Protein AF-A0A2N0VB77-F1 (afdb_monomer_lite)

Sequence (158 aa):
MTRFSTPFSPSPDTVESFGGGLTTCHGVTDMNTHALGKIRPINTQPTQAGNDFFRQIAELDAERQTVTATGLPALIRLSAIANRDTGQAGTVRRFLLGLYNGYRFPFNLVTLRGLDKVLFDDCMAVLALDARATAKEIHQYLDNGDTCFQRWAQGGAQ

Secondary structure (DSSP, 8-state):
---------PPPP-------------------------------PPPHHHHHHHHHHHHHHHHHHHHHHHHHHHHHHHHHHHTS-SHHHHHHHHHHHHHH-TTTS---GGGGGGS-HHHHHHHHHHHHIIIII-SS-GGGGSTTHHHHHHHHHTT---

Radius of gyration: 32.04 Å; chains: 1; bounding box: 83×35×84 Å

Structure (mmCIF, N/CA/C/O backbone):
data_AF-A0A2N0VB77-F1
#
_entry.id   AF-A0A2N0VB77-F1
#
loop_
_atom_site.group_PDB
_atom_site.id
_atom_site.type_symbol
_atom_site.label_atom_id
_atom_site.label_alt_id
_atom_site.label_comp_id
_atom_site.label_asym_id
_atom_site.label_entity_id
_atom_site.label_seq_id
_atom_site.pdbx_PDB_ins_code
_atom_site.Cartn_x
_atom_site.Cartn_y
_atom_site.Cartn_z
_atom_site.occupancy
_atom_site.B_iso_or_equiv
_atom_site.auth_seq_id
_atom_site.auth_comp_id
_atom_site.auth_asym_id
_atom_site.auth_atom_id
_atom_site.pdbx_PDB_model_num
ATOM 1 N N . MET A 1 1 ? 43.980 8.302 35.192 1.00 38.41 1 MET A N 1
ATOM 2 C CA . MET A 1 1 ? 43.858 6.902 34.726 1.00 38.41 1 MET A CA 1
ATOM 3 C C . MET A 1 1 ? 42.676 6.891 33.762 1.00 38.41 1 MET A C 1
ATOM 5 O O . MET A 1 1 ? 41.617 7.284 34.205 1.00 38.41 1 MET A O 1
ATOM 9 N N . THR A 1 2 ? 42.729 6.628 32.460 1.00 40.84 2 THR A N 1
ATOM 10 C CA . THR A 1 2 ? 43.725 6.049 31.549 1.00 40.84 2 THR A CA 1
ATOM 11 C C . THR A 1 2 ? 43.313 6.449 30.110 1.00 40.84 2 THR A C 1
ATOM 13 O O . THR A 1 2 ? 42.170 6.824 29.881 1.00 40.84 2 THR A O 1
ATOM 16 N N . ARG A 1 3 ? 44.292 6.432 29.195 1.00 42.72 3 ARG A N 1
ATOM 17 C CA . ARG A 1 3 ? 44.343 6.892 27.786 1.00 42.72 3 ARG A CA 1
ATOM 18 C C . ARG A 1 3 ? 43.440 6.139 26.777 1.00 42.72 3 ARG A C 1
ATOM 20 O O . ARG A 1 3 ? 42.903 5.097 27.126 1.00 42.72 3 ARG A O 1
ATOM 27 N N . PHE A 1 4 ? 43.509 6.628 25.519 1.00 39.28 4 PHE A N 1
ATOM 28 C CA . PHE A 1 4 ? 43.295 6.004 24.182 1.00 39.28 4 PHE A CA 1
ATOM 29 C C . PHE A 1 4 ? 42.020 6.479 23.457 1.00 39.28 4 PHE A C 1
ATOM 31 O O . PHE A 1 4 ? 40.970 6.535 24.071 1.00 39.28 4 PHE A O 1
ATOM 38 N N . SER A 1 5 ? 41.977 6.803 22.159 1.00 37.62 5 SER A N 1
ATOM 39 C CA . SER A 1 5 ? 42.970 7.019 21.091 1.00 37.62 5 SER A CA 1
ATOM 40 C C . SER A 1 5 ? 42.192 7.582 19.885 1.00 37.62 5 SER A C 1
ATOM 42 O O . SER A 1 5 ? 41.146 7.036 19.549 1.00 37.62 5 SER A O 1
ATOM 44 N N . THR A 1 6 ? 42.677 8.632 19.220 1.00 54.56 6 THR A N 1
ATOM 45 C CA . THR A 1 6 ? 42.302 8.972 17.825 1.00 54.56 6 THR A CA 1
ATOM 46 C C . THR A 1 6 ? 43.187 8.146 16.869 1.00 54.56 6 THR A C 1
ATOM 48 O O . THR A 1 6 ? 44.210 7.628 17.340 1.00 54.56 6 THR A O 1
ATOM 51 N N . PRO A 1 7 ? 42.819 7.912 15.585 1.00 53.28 7 PRO A N 1
ATOM 52 C CA . PRO A 1 7 ? 43.052 8.866 14.474 1.00 53.28 7 PRO A CA 1
ATOM 53 C C . PRO A 1 7 ? 41.956 8.781 13.368 1.00 53.28 7 PRO A C 1
ATOM 55 O O . PRO A 1 7 ? 41.114 7.897 13.395 1.00 53.28 7 PRO A O 1
ATOM 58 N N . PHE A 1 8 ? 41.812 9.693 12.404 1.00 36.59 8 PHE A N 1
ATOM 59 C CA . PHE A 1 8 ? 42.614 9.752 11.176 1.00 36.59 8 PHE A CA 1
ATOM 60 C C . PHE A 1 8 ? 42.083 10.907 10.306 1.00 36.59 8 PHE A C 1
ATOM 62 O O . PHE A 1 8 ? 40.890 10.977 10.020 1.00 36.59 8 PHE A O 1
ATOM 69 N N . SER A 1 9 ? 42.977 11.806 9.902 1.00 44.44 9 SER A N 1
ATOM 70 C CA . SER A 1 9 ? 42.741 12.902 8.960 1.00 44.44 9 SER A CA 1
ATOM 71 C C . SER A 1 9 ? 43.782 12.747 7.849 1.00 44.44 9 SER A C 1
ATOM 73 O O . SER A 1 9 ? 44.961 12.637 8.193 1.00 44.44 9 SER A O 1
ATOM 75 N N . PRO A 1 10 ? 43.418 12.713 6.557 1.00 53.88 10 PRO A N 1
ATOM 76 C CA . PRO A 1 10 ? 44.408 12.706 5.487 1.00 53.88 10 PRO A CA 1
ATOM 77 C C . PRO A 1 10 ? 44.796 14.138 5.085 1.00 53.88 10 PRO A C 1
ATOM 79 O O . PRO A 1 10 ? 43.935 14.971 4.797 1.00 53.88 10 PRO A O 1
ATOM 82 N N . SER A 1 11 ? 46.103 14.406 5.072 1.00 47.94 11 SER A N 1
ATOM 83 C CA . SER A 1 11 ? 46.727 15.559 4.407 1.00 47.94 11 SER A CA 1
ATOM 84 C C . SER A 1 11 ? 46.992 15.242 2.922 1.00 47.94 11 SER A C 1
ATOM 86 O O . SER A 1 11 ? 47.102 14.066 2.577 1.00 47.94 11 SER A O 1
ATOM 88 N N . PRO A 1 12 ? 47.097 16.258 2.043 1.00 49.50 12 PRO A N 1
ATOM 89 C CA . PRO A 1 12 ? 47.305 16.077 0.607 1.00 49.50 12 PRO A CA 1
ATOM 90 C C . PRO A 1 12 ? 48.792 15.938 0.242 1.00 49.50 12 PRO A C 1
ATOM 92 O O . PRO A 1 12 ? 49.595 16.819 0.548 1.00 49.50 12 PRO A O 1
ATOM 95 N N . ASP A 1 13 ? 49.133 14.860 -0.464 1.00 36.94 13 ASP A N 1
ATOM 96 C CA . ASP A 1 13 ? 50.457 14.642 -1.046 1.00 36.94 13 ASP A CA 1
ATOM 97 C C . ASP A 1 13 ? 50.595 15.329 -2.418 1.00 36.94 13 ASP A C 1
ATOM 99 O O . ASP A 1 13 ? 49.863 15.052 -3.366 1.00 36.94 13 ASP A O 1
ATOM 103 N N . THR A 1 14 ? 51.568 16.240 -2.467 1.00 44.06 14 THR A N 1
ATOM 104 C CA . THR A 1 14 ? 52.660 16.334 -3.450 1.00 44.06 14 THR A CA 1
ATOM 105 C C . THR A 1 14 ? 52.316 16.305 -4.946 1.00 44.06 14 THR A C 1
ATOM 107 O O . THR A 1 14 ? 52.175 15.262 -5.577 1.00 44.06 14 THR A O 1
ATOM 110 N N . VAL A 1 15 ? 52.332 17.499 -5.545 1.00 43.84 15 VAL A N 1
ATOM 111 C CA . VAL A 1 15 ? 52.456 17.725 -6.993 1.00 43.84 15 VAL A CA 1
ATOM 112 C C . VAL A 1 15 ? 53.947 17.734 -7.342 1.00 43.84 15 VAL A C 1
ATOM 114 O O . VAL A 1 15 ? 54.647 18.690 -7.010 1.00 43.84 15 VAL A O 1
ATOM 117 N N . GLU A 1 16 ? 54.447 16.681 -7.991 1.00 38.94 16 GLU A N 1
ATOM 118 C CA . GLU A 1 16 ? 55.791 16.690 -8.579 1.00 38.94 16 GLU A CA 1
ATOM 119 C C . GLU A 1 16 ? 55.763 17.220 -10.017 1.00 38.94 16 GLU A C 1
ATOM 121 O O . GLU A 1 16 ? 54.986 16.794 -10.872 1.00 38.94 16 GLU A O 1
ATOM 126 N N . SER A 1 17 ? 56.645 18.188 -10.245 1.00 39.41 17 SER A N 1
ATOM 127 C CA . SER A 1 17 ? 56.953 18.842 -11.508 1.00 39.41 17 SER A CA 1
ATOM 128 C C . SER A 1 17 ? 58.098 18.100 -12.188 1.00 39.41 17 SER A C 1
ATOM 130 O O . SER A 1 17 ? 59.170 17.978 -11.601 1.00 39.41 17 SER A O 1
ATOM 132 N N . PHE A 1 18 ? 57.914 17.679 -13.439 1.00 37.09 18 PHE A N 1
ATOM 133 C CA . PHE A 1 18 ? 59.027 17.324 -14.317 1.00 37.09 18 PHE A CA 1
ATOM 134 C C . PHE A 1 18 ? 58.809 17.921 -15.705 1.00 37.09 18 PHE A C 1
ATOM 136 O O . PHE A 1 18 ? 57.939 17.505 -16.468 1.00 37.09 18 PHE A O 1
ATOM 143 N N . GLY A 1 19 ? 59.626 18.926 -16.012 1.00 38.59 19 GLY A N 1
ATOM 144 C CA . GLY A 1 19 ? 59.878 19.384 -17.368 1.00 38.59 19 GLY A CA 1
ATOM 145 C C . GLY A 1 19 ? 61.068 18.651 -17.987 1.00 38.59 19 GLY A C 1
ATOM 146 O O . GLY A 1 19 ? 61.951 18.172 -17.280 1.00 38.59 19 GLY A O 1
ATOM 147 N N . GLY A 1 20 ? 61.115 18.650 -19.320 1.00 35.97 20 GLY A N 1
ATOM 148 C CA . GLY A 1 20 ? 62.347 18.451 -20.083 1.00 35.97 20 GLY A CA 1
ATOM 149 C C . GLY A 1 20 ? 62.240 17.445 -21.226 1.00 35.97 20 GLY A C 1
ATOM 150 O O . GLY A 1 20 ? 62.034 16.261 -20.995 1.00 35.97 20 GLY A O 1
ATOM 151 N N . GLY A 1 21 ? 62.484 17.920 -22.453 1.00 35.41 21 GLY A N 1
ATOM 152 C CA . GLY A 1 21 ? 63.019 17.077 -23.526 1.00 35.41 21 GLY A CA 1
ATOM 153 C C . GLY A 1 21 ? 62.304 17.141 -24.874 1.00 35.41 21 GLY A C 1
ATOM 154 O O . GLY A 1 21 ? 61.777 16.133 -25.328 1.00 35.41 21 GLY A O 1
ATOM 155 N N . LEU A 1 22 ? 62.358 18.284 -25.572 1.00 41.88 22 LEU A N 1
ATOM 156 C CA . LEU A 1 22 ? 62.289 18.269 -27.038 1.00 41.88 22 LEU A CA 1
ATOM 157 C C . LEU A 1 22 ? 63.541 17.542 -27.550 1.00 41.88 22 LEU A C 1
ATOM 159 O O . LEU A 1 22 ? 64.652 18.018 -27.332 1.00 41.88 22 LEU A O 1
ATOM 163 N N . THR A 1 23 ? 63.376 16.417 -28.241 1.00 46.34 23 THR A N 1
ATOM 164 C CA . THR A 1 23 ? 64.422 15.878 -29.117 1.00 46.34 23 THR A CA 1
ATOM 165 C C . THR A 1 23 ? 63.852 15.713 -30.512 1.00 46.34 23 THR A C 1
ATOM 167 O O . THR A 1 23 ? 62.943 14.927 -30.761 1.00 46.34 23 THR A O 1
ATOM 170 N N . THR A 1 24 ? 64.399 16.520 -31.408 1.00 40.72 24 THR A N 1
ATOM 171 C CA . THR A 1 24 ? 64.208 16.510 -32.850 1.00 40.72 24 THR A CA 1
ATOM 172 C C . THR A 1 24 ? 64.865 15.257 -33.430 1.00 40.72 24 THR A C 1
ATOM 174 O O . THR A 1 24 ? 66.079 15.102 -33.317 1.00 40.72 24 THR A O 1
ATOM 177 N N . CYS A 1 25 ? 64.110 14.387 -34.098 1.00 38.25 25 CYS A N 1
ATOM 178 C CA . CYS A 1 25 ? 64.669 13.350 -34.967 1.00 38.25 25 CYS A CA 1
ATOM 179 C C . CYS A 1 25 ? 64.307 13.666 -36.423 1.00 38.25 25 CYS A C 1
ATOM 181 O O . CYS A 1 25 ? 63.159 13.563 -36.849 1.00 38.25 25 CYS A O 1
ATOM 183 N N . HIS A 1 26 ? 65.319 14.107 -37.170 1.00 37.38 26 HIS A N 1
ATOM 184 C CA . HIS A 1 26 ? 65.286 14.249 -38.620 1.00 37.38 26 HIS A CA 1
ATOM 185 C C . HIS A 1 26 ? 65.412 12.870 -39.285 1.00 37.38 26 HIS A C 1
ATOM 187 O O . HIS A 1 26 ? 66.396 12.175 -39.061 1.00 37.38 26 HIS A O 1
ATOM 193 N N . GLY A 1 27 ? 64.438 12.550 -40.141 1.00 41.22 27 GLY A N 1
ATOM 194 C CA . GLY A 1 27 ? 64.620 11.903 -41.445 1.00 41.22 27 GLY A CA 1
ATOM 195 C C . GLY A 1 27 ? 65.098 10.450 -41.509 1.00 41.22 27 GLY A C 1
ATOM 196 O O . GLY A 1 27 ? 66.291 10.193 -41.443 1.00 41.22 27 GLY A O 1
ATOM 197 N N . VAL A 1 28 ? 64.181 9.547 -41.877 1.00 42.72 28 VAL A N 1
ATOM 198 C CA . VAL A 1 28 ? 64.419 8.578 -42.963 1.00 42.72 28 VAL A CA 1
ATOM 199 C C . VAL A 1 28 ? 63.132 8.475 -43.782 1.00 42.72 28 VAL A C 1
ATOM 201 O O . VAL A 1 28 ? 62.074 8.138 -43.254 1.00 42.72 28 VAL A O 1
ATOM 204 N N . THR A 1 29 ? 63.229 8.815 -45.063 1.00 46.12 29 THR A N 1
ATOM 205 C CA . THR A 1 29 ? 62.182 8.597 -46.060 1.00 46.12 29 THR A CA 1
ATOM 206 C C . THR A 1 29 ? 62.311 7.185 -46.630 1.00 46.12 29 THR A C 1
ATOM 208 O O . THR A 1 29 ? 63.416 6.718 -46.893 1.00 46.12 29 THR A O 1
ATOM 211 N N . ASP A 1 30 ? 61.143 6.608 -46.897 1.00 39.25 30 ASP A N 1
ATOM 212 C CA . ASP A 1 30 ? 60.803 5.673 -47.971 1.00 39.25 30 ASP A CA 1
ATOM 213 C C . ASP A 1 30 ? 60.693 4.155 -47.741 1.00 39.25 30 ASP A C 1
ATOM 215 O O . ASP A 1 30 ? 61.542 3.484 -47.165 1.00 39.25 30 ASP A O 1
ATOM 219 N N . MET A 1 31 ? 59.608 3.658 -48.360 1.00 39.19 31 MET A N 1
ATOM 220 C CA . MET A 1 31 ? 59.249 2.282 -48.723 1.00 39.19 31 MET A CA 1
ATOM 221 C C . MET A 1 31 ? 58.732 1.356 -47.608 1.00 39.19 31 MET A C 1
ATOM 223 O O . MET A 1 31 ? 59.481 0.653 -46.944 1.00 39.19 31 MET A O 1
ATOM 227 N N . ASN A 1 32 ? 57.408 1.177 -47.532 1.00 42.66 32 ASN A N 1
ATOM 228 C CA . ASN A 1 32 ? 56.737 0.174 -48.372 1.00 42.66 32 ASN A CA 1
ATOM 229 C C . ASN A 1 32 ? 55.226 0.117 -48.066 1.00 42.66 32 ASN A C 1
ATOM 231 O O . ASN A 1 32 ? 54.785 -0.150 -46.948 1.00 42.66 32 ASN A O 1
ATOM 235 N N . THR A 1 33 ? 54.437 0.354 -49.106 1.00 52.69 33 THR A N 1
ATOM 236 C CA . THR A 1 33 ? 52.983 0.237 -49.151 1.00 52.69 33 THR A CA 1
ATOM 237 C C . THR A 1 33 ? 52.582 -1.236 -49.052 1.00 52.69 33 THR A C 1
ATOM 239 O O . THR A 1 33 ? 52.566 -1.941 -50.056 1.00 52.69 33 THR A O 1
ATOM 242 N N . HIS A 1 34 ? 52.197 -1.705 -47.864 1.00 41.91 34 HIS A N 1
ATOM 243 C CA . HIS A 1 34 ? 51.446 -2.955 -47.719 1.00 41.91 34 HIS A CA 1
ATOM 244 C C . HIS A 1 34 ? 50.056 -2.681 -47.144 1.00 41.91 34 HIS A C 1
ATOM 246 O O . HIS A 1 34 ? 49.882 -2.034 -46.115 1.00 41.91 34 HIS A O 1
ATOM 252 N N . ALA A 1 35 ? 49.058 -3.146 -47.891 1.00 52.34 35 ALA A N 1
ATOM 253 C CA . ALA A 1 35 ? 47.639 -2.915 -47.701 1.00 52.34 35 ALA A CA 1
ATOM 254 C C . ALA A 1 35 ? 47.149 -3.287 -46.290 1.00 52.34 35 ALA A C 1
ATOM 256 O O . ALA A 1 35 ? 46.925 -4.455 -45.979 1.00 52.34 35 ALA A O 1
ATOM 257 N N . LEU A 1 36 ? 46.878 -2.272 -45.468 1.00 45.44 36 LEU A N 1
ATOM 258 C CA . LEU A 1 36 ? 45.938 -2.391 -44.359 1.00 45.44 36 LEU A CA 1
ATOM 259 C C . LEU A 1 36 ? 44.536 -2.513 -44.963 1.00 45.44 36 LEU A C 1
ATOM 261 O O . LEU A 1 36 ? 43.976 -1.546 -45.488 1.00 45.44 36 LEU A O 1
ATOM 265 N N . GLY A 1 37 ? 43.986 -3.728 -44.935 1.00 48.12 37 GLY A N 1
ATOM 266 C CA . GLY A 1 37 ? 42.582 -3.972 -45.236 1.00 48.12 37 GLY A CA 1
ATOM 267 C C . GLY A 1 37 ? 41.722 -3.016 -44.415 1.00 48.12 37 GLY A C 1
ATOM 268 O O . GLY A 1 37 ? 41.766 -3.025 -43.188 1.00 48.12 37 GLY A O 1
ATOM 269 N N . LYS A 1 38 ? 40.973 -2.149 -45.101 1.00 53.50 38 LYS A N 1
ATOM 270 C CA . LYS A 1 38 ? 40.054 -1.193 -44.481 1.00 53.50 38 LYS A CA 1
ATOM 271 C C . LYS A 1 38 ? 39.006 -1.989 -43.703 1.00 53.50 38 LYS A C 1
ATOM 273 O O . LYS A 1 38 ? 38.078 -2.524 -44.311 1.00 53.50 38 LYS A O 1
ATOM 278 N N . ILE A 1 39 ? 39.153 -2.090 -42.382 1.00 61.44 39 ILE A N 1
ATOM 279 C CA . ILE A 1 39 ? 38.073 -2.565 -41.517 1.00 61.44 39 ILE A CA 1
ATOM 280 C C . ILE A 1 39 ? 36.903 -1.612 -41.771 1.00 61.44 39 ILE A C 1
ATOM 282 O O . ILE A 1 39 ? 36.995 -0.416 -41.495 1.00 61.44 39 ILE A O 1
ATOM 286 N N . ARG A 1 40 ? 35.831 -2.115 -42.391 1.00 57.66 40 ARG A N 1
ATOM 287 C CA . ARG A 1 40 ? 34.603 -1.336 -42.565 1.00 57.66 40 ARG A CA 1
ATOM 288 C C . ARG A 1 40 ? 34.072 -1.033 -41.161 1.00 57.66 40 ARG A C 1
ATOM 290 O O . ARG A 1 40 ? 33.970 -1.978 -40.378 1.00 57.66 40 ARG A O 1
ATOM 297 N N . PRO A 1 41 ? 33.732 0.222 -40.819 1.00 58.31 41 PRO A N 1
ATOM 298 C CA . PRO A 1 41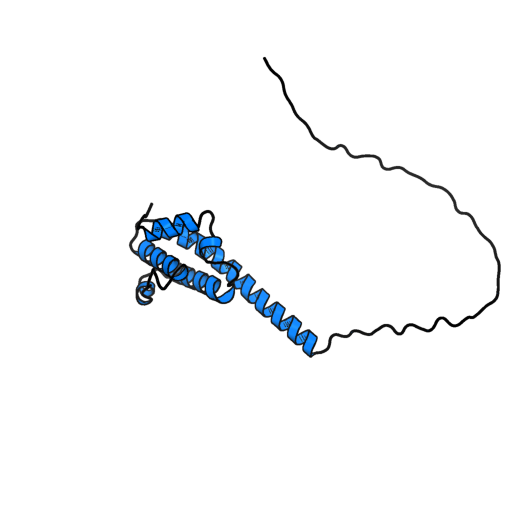 ? 33.041 0.479 -39.567 1.00 58.31 41 PRO A CA 1
ATOM 299 C C . PRO A 1 41 ? 31.741 -0.325 -39.600 1.00 58.31 41 PRO A C 1
ATOM 301 O O . PRO A 1 41 ? 30.945 -0.188 -40.533 1.00 58.31 41 PRO A O 1
ATOM 304 N N . ILE A 1 42 ? 31.559 -1.219 -38.629 1.00 59.94 42 ILE A N 1
ATOM 305 C CA . ILE A 1 42 ? 30.287 -1.910 -38.442 1.00 59.94 42 ILE A CA 1
ATOM 306 C C . ILE A 1 42 ? 29.288 -0.811 -38.078 1.00 59.94 42 ILE A C 1
ATOM 308 O O . ILE A 1 42 ? 29.333 -0.257 -36.982 1.00 59.94 42 ILE A O 1
ATOM 312 N N . ASN A 1 43 ? 28.436 -0.432 -39.031 1.00 67.00 43 ASN A N 1
ATOM 313 C CA . ASN A 1 43 ? 27.347 0.498 -38.781 1.00 67.00 43 ASN A CA 1
ATOM 314 C C . ASN A 1 43 ? 26.247 -0.257 -38.032 1.00 67.00 43 ASN A C 1
ATOM 316 O O . ASN A 1 43 ? 25.318 -0.787 -38.641 1.00 67.00 43 ASN A O 1
ATOM 320 N N . THR A 1 44 ? 26.385 -0.358 -36.714 1.00 62.06 44 THR A N 1
ATOM 321 C CA . THR A 1 44 ? 25.365 -0.951 -35.848 1.00 62.06 44 THR A CA 1
ATOM 322 C C . THR A 1 44 ? 24.265 0.080 -35.606 1.00 62.06 44 THR A C 1
ATOM 324 O O . THR A 1 44 ? 24.130 0.603 -34.503 1.00 62.06 44 THR A O 1
ATOM 327 N N . GLN A 1 45 ? 23.489 0.424 -36.639 1.00 64.44 45 GLN A N 1
ATOM 328 C CA . GLN A 1 45 ? 22.227 1.115 -36.389 1.00 64.44 45 GLN A CA 1
ATOM 329 C C . GLN A 1 45 ? 21.258 0.105 -35.768 1.00 64.44 45 GLN A C 1
ATOM 331 O O . GLN A 1 45 ? 21.003 -0.935 -36.384 1.00 64.44 45 GLN A O 1
ATOM 336 N N . PRO A 1 46 ? 20.750 0.361 -34.550 1.00 62.53 46 PRO A N 1
ATOM 337 C CA . PRO A 1 46 ? 19.763 -0.513 -33.941 1.00 62.53 46 PRO A CA 1
ATOM 338 C C . PRO A 1 46 ? 18.537 -0.598 -34.853 1.00 62.53 46 PRO A C 1
ATOM 340 O O . PRO A 1 46 ? 18.061 0.403 -35.395 1.00 62.53 46 PRO A O 1
ATOM 343 N N . THR A 1 47 ? 18.055 -1.820 -35.061 1.00 75.50 47 THR A N 1
ATOM 344 C CA . THR A 1 47 ? 16.862 -2.084 -35.867 1.00 75.50 47 THR A CA 1
ATOM 345 C C . THR A 1 47 ? 15.643 -1.406 -35.234 1.00 75.50 47 THR A C 1
ATOM 347 O O . THR A 1 47 ? 15.614 -1.170 -34.027 1.00 75.50 47 THR A O 1
ATOM 350 N N . GLN A 1 48 ? 14.607 -1.114 -36.027 1.00 76.81 48 GLN A N 1
ATOM 351 C CA . GLN A 1 48 ? 13.358 -0.527 -35.511 1.00 76.81 48 GLN A CA 1
ATOM 352 C C . GLN A 1 48 ? 12.761 -1.364 -34.367 1.00 76.81 48 GLN A C 1
ATOM 354 O O . GLN A 1 48 ? 12.427 -0.812 -33.328 1.00 76.81 48 GLN A O 1
ATOM 359 N N . ALA A 1 49 ? 12.781 -2.696 -34.499 1.00 74.81 49 ALA A N 1
ATOM 360 C CA . ALA A 1 49 ? 12.375 -3.619 -33.438 1.00 74.81 49 ALA A CA 1
ATOM 361 C C . ALA A 1 49 ? 13.215 -3.481 -32.152 1.00 74.81 49 ALA A C 1
ATOM 363 O O . ALA A 1 49 ? 12.682 -3.602 -31.052 1.00 74.81 49 ALA A O 1
ATOM 364 N N . GLY A 1 50 ? 14.518 -3.198 -32.273 1.00 78.88 50 GLY A N 1
ATOM 365 C CA . GLY A 1 50 ? 15.364 -2.873 -31.125 1.00 78.88 50 GLY A CA 1
ATOM 366 C C . GLY A 1 50 ? 14.923 -1.574 -30.450 1.00 78.88 50 GLY A C 1
ATOM 367 O O . GLY A 1 50 ? 14.754 -1.544 -29.235 1.00 78.88 50 GLY A O 1
ATOM 368 N N . ASN A 1 51 ? 14.669 -0.521 -31.229 1.00 85.81 51 ASN A N 1
ATOM 369 C CA . ASN A 1 51 ? 14.218 0.773 -30.704 1.00 85.81 51 ASN A CA 1
ATOM 370 C C . ASN A 1 51 ? 12.855 0.677 -29.996 1.00 85.81 51 ASN A C 1
ATOM 372 O O . ASN A 1 51 ? 12.688 1.271 -28.930 1.00 85.81 51 ASN A O 1
ATOM 376 N N . ASP A 1 52 ? 11.913 -0.093 -30.546 1.00 89.62 52 ASP A N 1
ATOM 377 C CA . ASP A 1 52 ? 10.592 -0.312 -29.945 1.00 89.62 52 ASP A CA 1
ATOM 378 C C . ASP A 1 52 ? 10.704 -1.053 -28.607 1.00 89.62 52 ASP A C 1
ATOM 380 O O . ASP A 1 52 ? 10.087 -0.653 -27.618 1.00 89.62 52 ASP A O 1
ATOM 384 N N . PHE A 1 53 ? 11.567 -2.072 -28.543 1.00 84.94 53 PHE A N 1
ATOM 385 C CA . PHE A 1 53 ? 11.855 -2.792 -27.304 1.00 84.94 53 PHE A CA 1
ATOM 386 C C . PHE A 1 53 ? 12.443 -1.871 -26.225 1.00 84.94 53 PHE A C 1
ATOM 388 O O . PHE A 1 53 ? 11.947 -1.846 -25.097 1.00 84.94 53 PHE A O 1
ATOM 395 N N . PHE A 1 54 ? 13.462 -1.069 -26.560 1.00 86.88 54 PHE A N 1
ATOM 396 C CA . PHE A 1 54 ? 14.059 -0.130 -25.601 1.00 86.88 54 PHE A CA 1
ATOM 397 C C . PHE A 1 54 ? 13.049 0.912 -25.104 1.00 86.88 54 PHE A C 1
ATOM 399 O O . PHE A 1 54 ? 13.060 1.264 -23.924 1.00 86.88 54 PHE A O 1
ATOM 406 N N . ARG A 1 55 ? 12.150 1.381 -25.978 1.00 89.75 55 ARG A N 1
ATOM 407 C CA . ARG A 1 55 ? 11.097 2.335 -25.612 1.00 89.75 55 ARG A CA 1
ATOM 408 C C . ARG A 1 55 ? 10.089 1.729 -24.640 1.00 89.75 55 ARG A C 1
ATOM 410 O O . ARG A 1 55 ? 9.747 2.374 -23.655 1.00 89.75 55 ARG A O 1
ATOM 417 N N . GLN A 1 56 ? 9.660 0.495 -24.895 1.00 88.62 56 GLN A N 1
ATOM 418 C CA . GLN A 1 56 ? 8.711 -0.207 -24.035 1.00 88.62 56 GLN A CA 1
ATOM 419 C C . GLN A 1 56 ? 9.285 -0.449 -22.632 1.00 88.62 56 GLN A C 1
ATOM 421 O O . GLN A 1 56 ? 8.587 -0.244 -21.642 1.00 88.62 56 GLN A O 1
ATOM 426 N N . ILE A 1 57 ? 10.562 -0.837 -22.535 1.00 89.12 57 ILE A N 1
ATOM 427 C CA . ILE A 1 57 ? 11.257 -0.978 -21.245 1.00 89.12 57 ILE A CA 1
ATOM 428 C C . ILE A 1 57 ? 11.259 0.363 -20.495 1.00 89.12 57 ILE A C 1
ATOM 430 O O . ILE A 1 57 ? 10.865 0.416 -19.333 1.00 89.12 57 ILE A O 1
ATOM 434 N N . ALA A 1 58 ? 11.640 1.451 -21.173 1.00 89.12 58 ALA A N 1
ATOM 435 C CA . ALA A 1 58 ? 11.703 2.776 -20.562 1.00 89.12 58 ALA A CA 1
ATOM 436 C C . ALA A 1 58 ? 10.333 3.275 -20.067 1.00 89.12 58 ALA A C 1
ATOM 438 O O . ALA A 1 58 ? 10.255 3.909 -19.017 1.00 89.12 58 ALA A O 1
ATOM 439 N N . GLU A 1 59 ? 9.254 2.982 -20.795 1.00 88.75 59 GLU A N 1
ATOM 440 C CA . GLU A 1 59 ? 7.888 3.346 -20.402 1.00 88.75 59 GLU A CA 1
ATOM 441 C C . GLU A 1 59 ? 7.424 2.580 -19.155 1.00 88.75 59 GLU A C 1
ATOM 443 O O . GLU A 1 59 ? 6.919 3.192 -18.212 1.00 88.75 59 GLU A O 1
ATOM 448 N N . LEU A 1 60 ? 7.675 1.268 -19.103 1.00 86.25 60 LEU A N 1
ATOM 449 C CA . LEU A 1 60 ? 7.374 0.444 -17.928 1.00 86.25 60 LEU A CA 1
ATOM 450 C C . LEU A 1 60 ? 8.166 0.900 -16.695 1.00 86.25 60 LEU A C 1
ATOM 452 O O . LEU A 1 60 ? 7.620 0.969 -15.591 1.00 86.25 60 LEU A O 1
ATOM 456 N N . ASP A 1 61 ? 9.443 1.238 -16.870 1.00 88.06 61 ASP A N 1
ATOM 457 C CA . ASP A 1 61 ? 10.280 1.737 -15.779 1.00 88.06 61 ASP A CA 1
ATOM 458 C C . ASP A 1 61 ? 9.822 3.122 -15.295 1.00 88.06 61 ASP A C 1
ATOM 460 O O . ASP A 1 61 ? 9.775 3.365 -14.084 1.00 88.06 61 ASP A O 1
ATOM 464 N N . ALA A 1 62 ? 9.414 4.008 -16.208 1.00 88.56 62 ALA A N 1
ATOM 465 C CA . ALA A 1 62 ? 8.862 5.317 -15.864 1.00 88.56 62 ALA A CA 1
ATOM 466 C C . ALA A 1 62 ? 7.528 5.203 -15.102 1.00 88.56 62 ALA A C 1
ATOM 468 O O . ALA A 1 62 ? 7.316 5.919 -14.114 1.00 88.56 62 ALA A O 1
ATOM 469 N N . GLU A 1 63 ? 6.646 4.282 -15.505 1.00 88.06 63 GLU A N 1
ATOM 470 C CA . GLU A 1 63 ? 5.402 3.991 -14.783 1.00 88.06 63 GLU A CA 1
ATOM 471 C C . GLU A 1 63 ? 5.708 3.510 -13.359 1.00 88.06 63 GLU A C 1
ATOM 473 O O . GLU A 1 63 ? 5.198 4.070 -12.383 1.00 88.06 63 GLU A O 1
ATOM 478 N N . ARG A 1 64 ? 6.607 2.529 -13.217 1.00 87.75 64 ARG A N 1
ATOM 479 C CA . ARG A 1 64 ? 7.021 1.995 -11.911 1.00 87.75 64 ARG A CA 1
ATOM 480 C C . ARG A 1 64 ? 7.608 3.066 -11.003 1.00 87.75 64 ARG A C 1
ATOM 482 O O . ARG A 1 64 ? 7.273 3.105 -9.817 1.00 87.75 64 ARG A O 1
ATOM 489 N N . GLN A 1 65 ? 8.466 3.935 -11.535 1.00 88.75 65 GLN A N 1
ATOM 490 C CA . GLN A 1 65 ? 9.056 5.040 -10.777 1.00 88.75 65 GLN A CA 1
ATOM 491 C C . GLN A 1 65 ? 7.991 6.030 -10.312 1.00 88.75 65 GLN A C 1
ATOM 493 O O . GLN A 1 65 ? 7.987 6.409 -9.141 1.00 88.75 65 GLN A O 1
ATOM 498 N N . THR A 1 66 ? 7.056 6.391 -11.192 1.00 91.25 66 THR A N 1
ATOM 499 C CA . THR A 1 66 ? 5.956 7.308 -10.868 1.00 91.25 66 THR A CA 1
ATOM 500 C C . THR A 1 66 ? 5.088 6.742 -9.751 1.00 91.25 66 THR A C 1
ATOM 502 O O . THR A 1 66 ? 4.869 7.401 -8.733 1.00 91.25 66 THR A O 1
ATOM 505 N N . VAL A 1 67 ? 4.659 5.488 -9.897 1.00 91.62 67 VAL A N 1
ATOM 506 C CA . VAL A 1 67 ? 3.835 4.806 -8.899 1.00 91.62 67 VAL A CA 1
ATOM 507 C C . VAL A 1 67 ? 4.583 4.664 -7.569 1.00 91.62 67 VAL A C 1
ATOM 509 O O . VAL A 1 67 ? 3.998 4.884 -6.507 1.00 91.62 67 VAL A O 1
ATOM 512 N N . THR A 1 68 ? 5.880 4.349 -7.604 1.00 91.19 68 THR A N 1
ATOM 513 C CA . THR A 1 68 ? 6.705 4.238 -6.390 1.00 91.19 68 THR A CA 1
ATOM 514 C C . THR A 1 68 ? 6.826 5.576 -5.667 1.00 91.19 68 THR A C 1
ATOM 516 O O . THR A 1 68 ? 6.651 5.635 -4.448 1.00 91.19 68 THR A O 1
ATOM 519 N N . ALA A 1 69 ? 7.057 6.657 -6.415 1.00 91.81 69 ALA A N 1
ATOM 520 C CA . ALA A 1 69 ? 7.189 8.004 -5.872 1.00 91.81 69 ALA A CA 1
ATOM 521 C C . ALA A 1 69 ? 5.906 8.489 -5.178 1.00 91.81 69 ALA A C 1
ATOM 523 O O . ALA A 1 69 ? 5.986 9.184 -4.165 1.00 91.81 69 ALA A O 1
ATOM 524 N N . THR A 1 70 ? 4.728 8.104 -5.678 1.00 93.25 70 THR A N 1
ATOM 525 C CA . THR A 1 70 ? 3.443 8.465 -5.057 1.00 93.25 70 THR A CA 1
ATOM 526 C C . THR A 1 70 ? 3.017 7.501 -3.951 1.00 93.25 70 THR A C 1
ATOM 528 O O . THR A 1 70 ? 2.496 7.926 -2.918 1.00 93.25 70 THR A O 1
ATOM 531 N N . GLY A 1 71 ? 3.238 6.202 -4.152 1.00 92.81 71 GLY A N 1
ATOM 532 C CA . GLY A 1 71 ? 2.743 5.147 -3.273 1.00 92.81 71 GLY A CA 1
ATOM 533 C C . GLY A 1 71 ? 3.527 5.022 -1.972 1.00 92.81 71 GLY A C 1
ATOM 534 O O . GLY A 1 71 ? 2.927 4.795 -0.924 1.00 92.81 71 GLY A O 1
ATOM 535 N N . LEU A 1 72 ? 4.848 5.223 -1.999 1.00 93.50 72 LEU A N 1
ATOM 536 C CA . LEU A 1 72 ? 5.677 5.080 -0.799 1.00 93.50 72 LEU A CA 1
ATOM 537 C C . LEU A 1 72 ? 5.346 6.131 0.284 1.00 93.50 72 LEU A C 1
ATOM 539 O O . LEU A 1 72 ? 5.108 5.742 1.430 1.00 93.50 72 LEU A O 1
ATOM 543 N N . PRO A 1 73 ? 5.228 7.439 -0.030 1.00 94.94 73 PRO A N 1
ATOM 544 C CA . PRO A 1 73 ? 4.766 8.422 0.948 1.00 94.94 73 PRO A CA 1
ATOM 545 C C . PRO A 1 73 ? 3.355 8.131 1.476 1.00 94.94 73 PRO A C 1
ATOM 547 O O . PRO A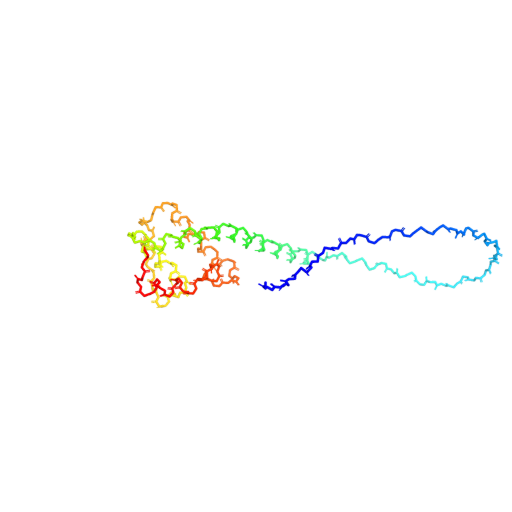 1 73 ? 3.090 8.361 2.656 1.00 94.94 73 PRO A O 1
ATOM 550 N N . ALA A 1 74 ? 2.452 7.630 0.624 1.00 95.31 74 ALA A N 1
ATOM 551 C CA . ALA A 1 74 ? 1.103 7.238 1.034 1.00 95.31 74 ALA A CA 1
ATOM 552 C C . ALA A 1 74 ? 1.135 6.065 2.022 1.00 95.31 74 ALA A C 1
ATOM 554 O O . ALA A 1 74 ? 0.491 6.126 3.067 1.00 95.31 74 ALA A O 1
ATOM 555 N N . LEU A 1 75 ? 1.960 5.048 1.765 1.00 94.69 75 LEU A N 1
ATOM 556 C CA . LEU A 1 75 ? 2.138 3.913 2.667 1.00 94.69 75 LEU A CA 1
ATOM 557 C C . LEU A 1 75 ? 2.634 4.346 4.053 1.00 94.69 75 LEU A C 1
ATOM 559 O O . LEU A 1 75 ? 2.116 3.873 5.063 1.00 94.69 75 LEU A O 1
ATOM 563 N N . ILE A 1 76 ? 3.594 5.272 4.111 1.00 93.81 76 ILE A N 1
ATOM 564 C CA . ILE A 1 76 ? 4.120 5.811 5.375 1.00 93.81 76 ILE A CA 1
ATOM 565 C C . ILE A 1 76 ? 3.028 6.567 6.152 1.00 93.81 76 ILE A C 1
ATOM 567 O O . ILE A 1 76 ? 2.911 6.420 7.370 1.00 93.81 76 ILE A O 1
ATOM 571 N N . ARG A 1 77 ? 2.185 7.352 5.469 1.00 94.38 77 ARG A N 1
ATOM 572 C CA . ARG A 1 77 ? 1.045 8.021 6.120 1.00 94.38 77 ARG A CA 1
ATOM 573 C C . ARG A 1 77 ? 0.026 7.013 6.643 1.00 94.38 77 ARG A C 1
ATOM 575 O O . ARG A 1 77 ? -0.387 7.107 7.800 1.00 94.38 77 ARG A O 1
ATOM 582 N N . LEU A 1 78 ? -0.357 6.035 5.821 1.00 94.12 78 LEU A N 1
ATOM 583 C CA . LEU A 1 78 ? -1.328 5.011 6.205 1.00 94.12 78 LEU A CA 1
ATOM 584 C C . LEU A 1 78 ? -0.823 4.150 7.361 1.00 94.12 78 LEU A C 1
ATOM 586 O O . LEU A 1 78 ? -1.614 3.824 8.240 1.00 94.12 78 LEU A O 1
ATOM 590 N N . SER A 1 79 ? 0.469 3.815 7.411 1.00 92.75 79 SER A N 1
ATOM 591 C CA . SER A 1 79 ? 1.038 3.034 8.514 1.00 92.75 79 SER A CA 1
ATOM 592 C C . SER A 1 79 ? 0.986 3.800 9.840 1.00 92.75 79 SER A C 1
ATOM 59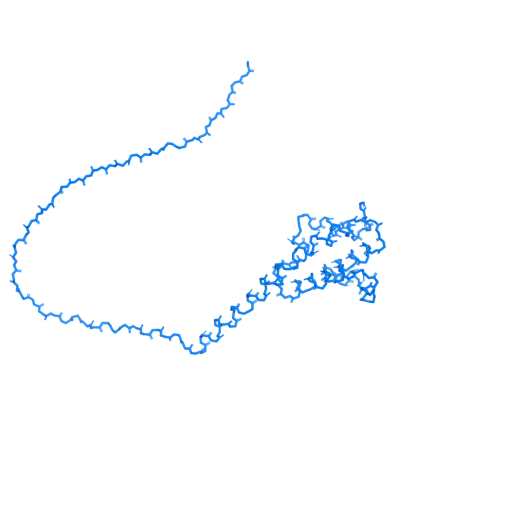4 O O . SER A 1 79 ? 0.595 3.238 10.867 1.00 92.75 79 SER A O 1
ATOM 596 N N . ALA A 1 80 ? 1.275 5.104 9.823 1.00 92.31 80 ALA A N 1
ATOM 597 C CA . ALA A 1 80 ? 1.134 5.967 10.993 1.00 92.31 80 ALA A CA 1
ATOM 598 C C . ALA A 1 80 ? -0.324 6.056 11.476 1.00 92.31 80 ALA A C 1
ATOM 600 O O . ALA A 1 80 ? -0.581 6.068 12.680 1.00 92.31 80 ALA A O 1
ATOM 601 N N . ILE A 1 81 ? -1.286 6.086 10.552 1.00 92.50 81 ILE A N 1
ATOM 602 C CA . ILE A 1 81 ? -2.718 6.113 10.878 1.00 92.50 81 ILE A CA 1
ATOM 603 C C . ILE A 1 81 ? -3.189 4.754 11.385 1.00 92.50 81 ILE A C 1
ATOM 605 O O . ILE A 1 81 ? -3.893 4.703 12.387 1.00 92.50 81 ILE A O 1
ATOM 609 N N . ALA A 1 82 ? -2.757 3.659 10.761 1.00 91.00 82 ALA A N 1
ATOM 610 C CA . ALA A 1 82 ? -3.077 2.295 11.168 1.00 91.00 82 ALA A CA 1
ATOM 611 C C . ALA A 1 82 ? -2.586 1.970 12.584 1.00 91.00 82 ALA A C 1
ATOM 613 O O . ALA A 1 82 ? -3.142 1.077 13.221 1.00 91.00 82 ALA A O 1
ATOM 614 N N . ASN A 1 83 ? -1.584 2.687 13.100 1.00 89.50 83 ASN A N 1
ATOM 615 C CA . ASN A 1 83 ? -1.162 2.565 14.494 1.00 89.50 83 ASN A CA 1
ATOM 616 C C . ASN A 1 83 ? -2.144 3.188 15.494 1.00 89.50 83 ASN A C 1
ATOM 618 O O . ASN A 1 83 ? -2.140 2.757 16.637 1.00 89.50 83 ASN A O 1
ATOM 622 N N . ARG A 1 84 ? -2.997 4.131 15.085 1.00 88.75 84 ARG A N 1
ATOM 623 C CA . ARG A 1 84 ? -3.946 4.813 15.979 1.00 88.75 84 ARG A CA 1
ATOM 624 C C . ARG A 1 84 ? -5.165 3.944 16.286 1.00 88.75 84 ARG A C 1
ATOM 626 O O . ARG A 1 84 ? -5.505 3.037 15.522 1.00 88.75 84 ARG A O 1
ATOM 633 N N . ASP A 1 85 ? -5.876 4.287 17.355 1.00 83.62 85 ASP A N 1
ATOM 634 C CA . ASP A 1 85 ? -7.146 3.659 17.731 1.00 83.62 85 ASP A CA 1
ATOM 635 C C . ASP A 1 85 ? -8.360 4.516 17.324 1.00 83.62 85 ASP A C 1
ATOM 637 O O . ASP A 1 85 ? -9.043 5.131 18.139 1.00 83.62 85 ASP A O 1
ATOM 641 N N . THR A 1 86 ? -8.601 4.625 16.015 1.00 83.12 86 THR A N 1
ATOM 642 C CA . THR A 1 86 ? -9.795 5.290 15.465 1.00 83.12 86 THR A CA 1
ATOM 643 C C . THR A 1 86 ? -10.572 4.349 14.546 1.00 83.12 86 THR A C 1
ATOM 645 O O . THR A 1 86 ? -10.013 3.415 13.965 1.00 83.12 86 THR A O 1
ATOM 648 N N . GLY A 1 87 ? -11.873 4.603 14.358 1.00 81.81 87 GLY A N 1
ATOM 649 C CA . GLY A 1 87 ? -12.717 3.773 13.485 1.00 81.81 87 GLY A CA 1
ATOM 650 C C . GLY A 1 87 ? -12.184 3.671 12.049 1.00 81.81 87 GLY A C 1
ATOM 651 O O . GLY A 1 87 ? -12.153 2.585 11.468 1.00 81.81 87 GLY A O 1
ATOM 652 N N . GLN A 1 88 ? -11.679 4.782 11.503 1.00 88.44 88 GLN A N 1
ATOM 653 C CA . GLN A 1 88 ? -11.044 4.813 10.184 1.00 88.44 88 GLN A CA 1
ATOM 654 C C . GLN A 1 88 ? -9.667 4.128 10.181 1.00 88.44 88 GLN A C 1
ATOM 656 O O . GLN A 1 88 ? -9.359 3.405 9.232 1.00 88.44 88 GLN A O 1
ATOM 661 N N . ALA A 1 89 ? -8.868 4.273 11.248 1.00 90.56 89 ALA A N 1
ATOM 662 C CA . ALA A 1 89 ? -7.587 3.576 11.387 1.00 90.56 89 ALA A CA 1
ATOM 663 C C . ALA A 1 89 ? -7.755 2.053 11.342 1.00 90.56 89 ALA A C 1
ATOM 665 O O . ALA A 1 89 ? -6.963 1.364 10.702 1.00 90.56 89 ALA A O 1
ATOM 666 N N . GLY A 1 90 ? -8.829 1.520 11.933 1.00 90.69 90 GLY A N 1
ATOM 667 C CA . GLY A 1 90 ? -9.164 0.100 11.827 1.00 90.69 90 GLY A CA 1
ATOM 668 C C . GLY A 1 90 ? -9.448 -0.349 10.388 1.00 90.69 90 GLY A C 1
ATOM 669 O O . GLY A 1 90 ? -9.059 -1.448 9.988 1.00 90.69 90 GLY A O 1
ATOM 670 N N . THR A 1 91 ? -10.114 0.480 9.579 1.00 92.56 91 THR A N 1
ATOM 671 C CA . THR A 1 91 ? -10.343 0.193 8.150 1.00 92.56 91 THR A CA 1
ATOM 672 C C . THR A 1 91 ? -9.036 0.210 7.361 1.00 92.56 91 THR A C 1
ATOM 674 O O . THR A 1 91 ? -8.766 -0.747 6.638 1.00 92.56 91 THR A O 1
ATOM 677 N N . VAL A 1 92 ? -8.187 1.221 7.570 1.00 94.00 92 VAL A N 1
ATOM 678 C CA . VAL A 1 92 ? -6.854 1.304 6.943 1.00 94.00 92 VAL A CA 1
ATOM 679 C C . VAL A 1 92 ? -5.983 0.105 7.330 1.00 94.00 92 VAL A C 1
ATOM 681 O O . VAL A 1 92 ? -5.366 -0.517 6.469 1.00 94.00 92 VAL A O 1
ATOM 684 N N . ARG A 1 93 ? -5.977 -0.283 8.609 1.00 93.25 93 ARG A N 1
ATOM 685 C CA . ARG A 1 93 ? -5.224 -1.443 9.105 1.00 93.25 93 ARG A CA 1
ATOM 686 C C . ARG A 1 93 ? -5.657 -2.738 8.418 1.00 93.25 93 ARG A C 1
ATOM 688 O O . ARG A 1 93 ? -4.809 -3.509 7.982 1.00 93.25 93 ARG A O 1
ATOM 695 N N . ARG A 1 94 ? -6.967 -2.969 8.284 1.00 92.50 94 ARG A N 1
ATOM 696 C CA . ARG A 1 94 ? -7.506 -4.147 7.580 1.00 92.50 94 ARG A CA 1
ATOM 697 C C . ARG A 1 94 ? -7.175 -4.132 6.090 1.00 92.50 94 ARG A C 1
ATOM 699 O O . ARG A 1 94 ? -6.888 -5.189 5.545 1.00 92.50 94 ARG A O 1
ATOM 706 N N . PHE A 1 95 ? -7.182 -2.961 5.456 1.00 94.69 95 PHE A N 1
ATOM 707 C CA . PHE A 1 95 ? -6.755 -2.813 4.066 1.00 94.69 95 PHE A CA 1
ATOM 708 C C . PHE A 1 95 ? -5.286 -3.219 3.889 1.00 94.69 95 PHE A C 1
ATOM 710 O O . PHE A 1 95 ? -4.992 -4.088 3.072 1.00 94.69 95 PHE A O 1
ATOM 717 N N . LEU A 1 96 ? -4.379 -2.673 4.709 1.00 94.06 96 LEU A N 1
ATOM 718 C CA . LEU A 1 96 ? -2.955 -3.024 4.664 1.00 94.06 96 LEU A CA 1
ATOM 719 C C . LEU A 1 96 ? -2.728 -4.518 4.945 1.00 94.06 96 LEU A C 1
ATOM 721 O O . LEU A 1 96 ? -1.994 -5.176 4.214 1.00 94.06 96 LEU A O 1
ATOM 725 N N . LEU A 1 97 ? -3.399 -5.083 5.954 1.00 93.69 97 LEU A N 1
ATOM 726 C CA . LEU A 1 97 ? -3.332 -6.520 6.247 1.00 93.69 97 LEU A CA 1
ATOM 727 C C . LEU A 1 97 ? -3.861 -7.386 5.094 1.00 93.69 97 LEU A C 1
ATOM 729 O O . LEU A 1 97 ? -3.318 -8.461 4.852 1.00 93.69 97 LEU A O 1
ATOM 733 N N . GLY A 1 98 ? -4.884 -6.920 4.375 1.00 93.38 98 GLY A N 1
ATOM 734 C CA . GLY A 1 98 ? -5.406 -7.588 3.185 1.00 93.38 98 GLY A CA 1
ATOM 735 C C . GLY A 1 98 ? -4.405 -7.612 2.028 1.00 93.38 98 GLY A C 1
ATOM 736 O O . GLY A 1 98 ? -4.302 -8.633 1.355 1.00 93.38 98 GLY A O 1
ATOM 737 N N . LEU A 1 99 ? -3.625 -6.539 1.839 1.00 92.38 99 LEU A N 1
ATOM 738 C CA . LEU A 1 99 ? -2.511 -6.526 0.878 1.00 92.38 99 LEU A CA 1
ATOM 739 C C . LEU A 1 99 ? -1.389 -7.484 1.296 1.00 92.38 99 LEU A C 1
ATOM 741 O O . LEU A 1 99 ? -0.822 -8.177 0.464 1.00 92.38 99 LEU A O 1
ATOM 745 N N . TYR A 1 100 ? -1.101 -7.566 2.596 1.00 91.38 100 TYR A N 1
ATOM 746 C CA . TYR A 1 100 ? -0.094 -8.488 3.119 1.00 91.38 100 TYR A CA 1
ATOM 747 C C . TYR A 1 100 ? -0.497 -9.960 2.961 1.00 91.38 100 TYR A C 1
ATOM 749 O O . TYR A 1 100 ? 0.308 -10.789 2.549 1.00 91.38 100 TYR A O 1
ATOM 757 N N . ASN A 1 101 ? -1.739 -10.309 3.303 1.00 89.69 101 ASN A N 1
ATOM 758 C CA . ASN A 1 101 ? -2.258 -11.659 3.112 1.00 89.69 101 ASN A CA 1
ATOM 759 C C . ASN A 1 101 ? -3.790 -11.661 3.043 1.00 89.69 101 ASN A C 1
ATOM 761 O O . ASN A 1 101 ? -4.473 -11.807 4.061 1.00 89.69 101 ASN A O 1
ATOM 765 N N . GLY A 1 102 ? -4.331 -11.566 1.829 1.00 87.31 102 GLY A N 1
ATOM 766 C CA . GLY A 1 102 ? -5.778 -11.518 1.606 1.00 87.31 102 GLY A CA 1
ATOM 767 C C . GLY A 1 102 ? -6.533 -12.788 2.016 1.00 87.31 102 GLY A C 1
ATOM 768 O O . GLY A 1 102 ? -7.707 -12.706 2.367 1.00 87.31 102 GLY A O 1
ATOM 769 N N . TYR A 1 103 ? -5.873 -13.953 2.034 1.00 89.00 103 TYR A N 1
ATOM 770 C CA . TYR A 1 103 ? 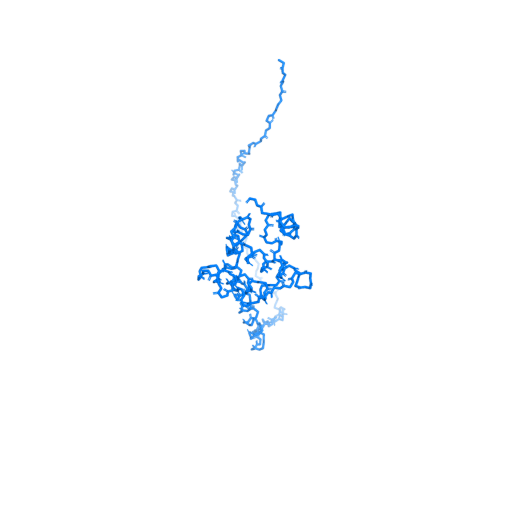-6.493 -15.207 2.487 1.00 89.00 103 TYR A CA 1
ATOM 771 C C . TYR A 1 103 ? -6.695 -15.231 4.002 1.00 89.00 103 TYR A C 1
ATOM 773 O O . TYR A 1 103 ? -7.721 -15.701 4.490 1.00 89.00 103 TYR A O 1
ATOM 781 N N . ARG A 1 104 ? -5.717 -14.720 4.754 1.00 90.50 104 ARG A N 1
ATOM 782 C CA . ARG A 1 104 ? -5.776 -14.648 6.217 1.00 90.50 104 ARG A CA 1
ATOM 783 C C . ARG A 1 104 ? -6.598 -13.455 6.701 1.00 90.50 104 ARG A C 1
ATOM 785 O O . ARG A 1 104 ? -7.246 -13.546 7.741 1.00 90.50 104 ARG A O 1
ATOM 792 N N . PHE A 1 105 ? -6.563 -12.350 5.962 1.00 90.88 105 PHE A N 1
ATOM 793 C CA . PHE A 1 105 ? -7.210 -11.092 6.322 1.00 90.88 105 PHE A CA 1
ATOM 794 C C . PHE A 1 105 ? -8.138 -10.633 5.194 1.00 90.88 105 PHE A C 1
ATOM 796 O O . PHE A 1 105 ? -7.778 -9.747 4.415 1.00 90.88 105 PHE A O 1
ATOM 803 N N . PRO A 1 106 ? -9.347 -11.212 5.088 1.00 90.06 106 PRO A N 1
ATOM 804 C CA . PRO A 1 106 ? -10.303 -10.782 4.082 1.00 90.06 106 PRO A CA 1
ATOM 805 C C . PRO A 1 106 ? -10.701 -9.323 4.328 1.00 90.06 106 PRO A C 1
ATOM 807 O O . PRO A 1 106 ? -11.083 -8.936 5.437 1.00 90.06 106 PRO A O 1
ATOM 810 N N . PHE A 1 107 ? -10.633 -8.510 3.277 1.00 91.56 107 PHE A N 1
ATOM 811 C CA . PHE A 1 107 ? -10.969 -7.094 3.336 1.00 91.56 107 PHE A CA 1
ATOM 812 C C . PHE A 1 107 ? -12.241 -6.792 2.538 1.00 91.56 107 PHE A C 1
ATOM 814 O O . PHE A 1 107 ? -12.342 -7.103 1.354 1.00 91.56 107 PHE A O 1
ATOM 821 N N . ASN A 1 108 ? -13.221 -6.151 3.183 1.00 91.19 108 ASN A N 1
ATOM 822 C CA . ASN A 1 108 ? -14.452 -5.727 2.521 1.00 91.19 108 ASN A CA 1
ATOM 823 C C . ASN A 1 108 ? -14.265 -4.355 1.856 1.00 91.19 108 ASN A C 1
ATOM 825 O O . ASN A 1 108 ? -14.241 -3.329 2.539 1.00 91.19 108 ASN A O 1
ATOM 829 N N . LEU A 1 109 ? -14.232 -4.331 0.522 1.00 90.31 109 LEU A N 1
ATOM 830 C CA . LEU A 1 109 ? -14.073 -3.110 -0.279 1.00 90.31 109 LEU A CA 1
ATOM 831 C C . LEU A 1 109 ? -15.154 -2.050 -0.019 1.00 90.31 109 LEU A C 1
ATOM 833 O O . LEU A 1 109 ? -14.886 -0.860 -0.171 1.00 90.31 109 LEU A O 1
ATOM 837 N N . VAL A 1 110 ? -16.355 -2.437 0.428 1.00 92.25 110 VAL A N 1
ATOM 838 C CA . VAL A 1 110 ? -17.430 -1.483 0.762 1.00 92.25 110 VAL A CA 1
ATOM 839 C C . VAL A 1 110 ? -16.998 -0.530 1.879 1.00 92.25 110 VAL A C 1
ATOM 841 O O . VAL A 1 110 ? -17.397 0.634 1.880 1.00 92.25 110 VAL A O 1
ATOM 844 N N . THR A 1 111 ? -16.133 -0.983 2.792 1.00 90.38 111 THR A N 1
ATOM 845 C CA . THR A 1 111 ? -15.645 -0.161 3.911 1.00 90.38 111 THR A CA 1
ATOM 846 C C . THR A 1 111 ? -14.779 1.018 3.461 1.00 90.38 111 THR A C 1
ATOM 848 O O . THR A 1 111 ? -14.723 2.020 4.172 1.00 90.38 111 THR A O 1
ATOM 851 N N . LEU A 1 112 ? -14.191 0.968 2.257 1.00 91.69 112 LEU A N 1
ATOM 852 C CA . LEU A 1 112 ? -13.438 2.091 1.685 1.00 91.69 112 LEU A CA 1
ATOM 853 C C . LEU A 1 112 ? -14.319 3.321 1.433 1.00 91.69 112 LEU A C 1
ATOM 855 O O . LEU A 1 112 ? -13.822 4.440 1.481 1.00 91.69 112 LEU A O 1
ATOM 859 N N . ARG A 1 113 ? -15.631 3.138 1.222 1.00 89.94 113 ARG A N 1
ATOM 860 C CA . ARG A 1 113 ? -16.581 4.244 0.990 1.00 89.94 113 ARG A CA 1
ATOM 861 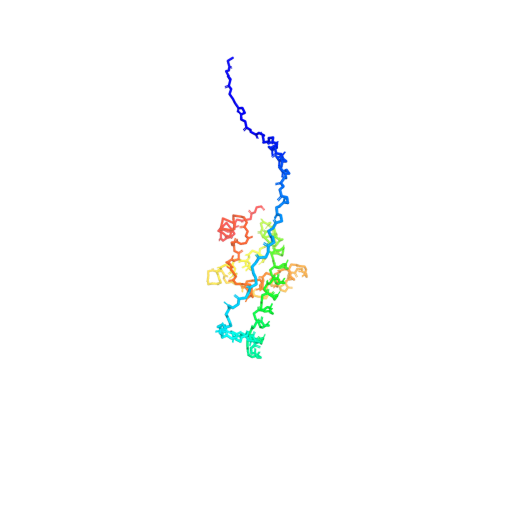C C . ARG A 1 113 ? -16.763 5.155 2.206 1.00 89.94 113 ARG A C 1
ATOM 863 O O . ARG A 1 113 ? -17.279 6.254 2.051 1.00 89.94 113 ARG A O 1
ATOM 870 N N . GLY A 1 114 ? -16.409 4.677 3.401 1.00 89.25 114 GLY A N 1
ATOM 871 C CA . GLY A 1 114 ? -16.490 5.440 4.649 1.00 89.25 114 GLY A CA 1
ATOM 872 C C . GLY A 1 114 ? -15.191 6.153 5.029 1.00 89.25 114 GLY A C 1
ATOM 873 O O . GLY A 1 114 ? -15.131 6.753 6.100 1.00 89.25 114 GLY A O 1
ATOM 874 N N . LEU A 1 115 ? -14.143 6.048 4.206 1.00 92.06 115 LEU A N 1
ATOM 875 C CA . LEU A 1 115 ? -12.890 6.764 4.419 1.00 92.06 115 LEU A CA 1
ATOM 876 C C . LEU A 1 115 ? -12.995 8.200 3.909 1.00 92.06 115 LEU A C 1
ATOM 878 O O . LEU A 1 115 ? -13.641 8.470 2.897 1.00 92.06 115 LEU A O 1
ATOM 882 N N . ASP A 1 116 ? -12.296 9.111 4.583 1.00 92.31 116 ASP A N 1
ATOM 883 C CA . ASP A 1 116 ? -12.096 10.459 4.062 1.00 92.31 116 ASP A CA 1
ATOM 884 C C . ASP A 1 116 ? -11.347 10.411 2.730 1.00 92.31 116 ASP A C 1
ATOM 886 O O . ASP A 1 116 ? -10.500 9.541 2.507 1.00 92.31 116 ASP A O 1
ATOM 890 N N . LYS A 1 117 ? -11.618 11.389 1.857 1.00 92.69 117 LYS A N 1
ATOM 891 C CA . LYS A 1 117 ? -11.059 11.442 0.498 1.00 92.69 117 LYS A CA 1
ATOM 892 C C . LYS A 1 117 ? -9.540 11.236 0.475 1.00 92.69 117 LYS A C 1
ATOM 894 O O . LYS A 1 117 ? -9.044 10.473 -0.340 1.00 92.69 117 LYS A O 1
ATOM 899 N N . VAL A 1 118 ? -8.816 11.876 1.394 1.00 93.75 118 VAL A N 1
ATOM 900 C CA . VAL A 1 118 ? -7.349 11.781 1.472 1.00 93.75 118 VAL A CA 1
ATOM 901 C C . VAL A 1 118 ? -6.892 10.355 1.796 1.00 93.75 118 VAL A C 1
ATOM 903 O O . VAL A 1 118 ? -5.956 9.862 1.180 1.00 93.75 118 VAL A O 1
ATOM 906 N N . LEU A 1 119 ? -7.573 9.666 2.717 1.00 93.69 119 LEU A N 1
ATOM 907 C CA . LEU A 1 119 ? -7.240 8.281 3.069 1.00 93.69 119 LEU A CA 1
ATOM 908 C C . LEU A 1 119 ? -7.581 7.316 1.943 1.00 93.69 119 LEU A C 1
ATOM 910 O O . LEU A 1 119 ? -6.838 6.369 1.702 1.00 93.69 119 LEU A O 1
ATOM 914 N N . PHE A 1 120 ? -8.694 7.559 1.255 1.00 95.00 120 PHE A N 1
ATOM 915 C CA . PHE A 1 120 ? -9.065 6.778 0.087 1.00 95.00 120 PHE A CA 1
ATOM 916 C C . PHE A 1 120 ? -8.020 6.917 -1.028 1.00 95.00 120 PHE A C 1
ATOM 918 O O . PHE A 1 120 ? -7.555 5.906 -1.555 1.00 95.00 120 PHE A O 1
ATOM 925 N N . ASP A 1 121 ? -7.613 8.148 -1.346 1.00 95.19 121 ASP A N 1
ATOM 926 C CA . ASP A 1 121 ? -6.592 8.424 -2.360 1.00 95.19 121 ASP A CA 1
ATOM 927 C C . ASP A 1 121 ? -5.252 7.762 -1.983 1.00 95.19 121 ASP A 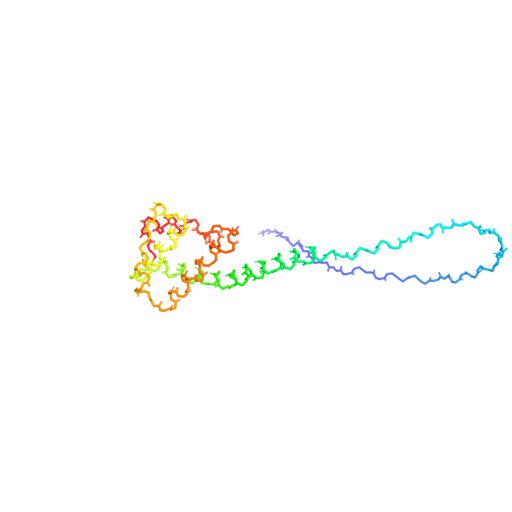C 1
ATOM 929 O O . ASP A 1 121 ? -4.615 7.126 -2.827 1.00 95.19 121 ASP A O 1
ATOM 933 N N . ASP A 1 122 ? -4.870 7.814 -0.702 1.00 95.75 122 ASP A N 1
ATOM 934 C CA . ASP A 1 122 ? -3.680 7.129 -0.189 1.00 95.75 122 ASP A CA 1
ATOM 935 C C . ASP A 1 122 ? -3.789 5.601 -0.332 1.00 95.75 122 ASP A C 1
ATOM 937 O O . ASP A 1 122 ? -2.838 4.953 -0.775 1.00 95.75 122 ASP A O 1
ATOM 941 N N . CYS A 1 123 ? -4.947 5.004 -0.023 1.00 95.44 123 CYS A N 1
ATOM 942 C CA . CYS A 1 123 ? -5.185 3.574 -0.236 1.00 95.44 123 CYS A CA 1
ATOM 943 C C . CYS A 1 123 ? -5.041 3.187 -1.713 1.00 95.44 123 CYS A C 1
ATOM 945 O O . CYS A 1 123 ? -4.456 2.148 -2.017 1.00 95.44 123 CYS A O 1
ATOM 947 N N . MET A 1 124 ? -5.542 4.009 -2.638 1.00 95.50 124 MET A N 1
ATOM 948 C CA . MET A 1 124 ? -5.418 3.745 -4.076 1.00 95.50 124 MET A CA 1
ATOM 949 C C . MET A 1 124 ? -3.974 3.876 -4.562 1.00 95.50 124 MET A C 1
ATOM 951 O O . MET A 1 124 ? -3.526 3.046 -5.351 1.00 95.50 124 MET A O 1
ATOM 955 N N . ALA A 1 125 ? -3.221 4.857 -4.059 1.00 95.06 125 ALA A N 1
ATOM 956 C CA . ALA A 1 125 ? -1.800 5.001 -4.374 1.00 95.06 125 ALA A CA 1
ATOM 957 C C . ALA A 1 125 ? -0.981 3.792 -3.888 1.00 95.06 125 ALA A C 1
ATOM 959 O O . ALA A 1 125 ? -0.101 3.307 -4.600 1.00 95.06 125 ALA A O 1
ATOM 960 N N . VAL A 1 126 ? -1.298 3.268 -2.701 1.00 95.00 126 VAL A N 1
ATOM 961 C CA . VAL A 1 126 ? -0.662 2.062 -2.151 1.00 95.00 126 VAL A CA 1
ATOM 962 C C . VAL A 1 126 ? -1.069 0.799 -2.912 1.00 95.00 126 VAL A C 1
ATOM 964 O O . VAL A 1 126 ? -0.226 -0.053 -3.175 1.00 95.00 126 VAL A O 1
ATOM 967 N N . LEU A 1 127 ? -2.332 0.681 -3.323 1.00 94.12 127 LEU A N 1
ATOM 968 C CA . LEU A 1 127 ? -2.768 -0.432 -4.166 1.00 94.12 127 LEU A CA 1
ATOM 969 C C . LEU A 1 127 ? -2.069 -0.407 -5.532 1.00 94.12 127 LEU A C 1
ATOM 971 O O . LEU A 1 127 ? -1.656 -1.448 -6.034 1.00 94.12 127 LEU A O 1
ATOM 975 N N . ALA A 1 128 ? -1.908 0.779 -6.125 1.00 93.12 128 ALA A N 1
ATOM 976 C CA . ALA A 1 128 ? -1.158 0.939 -7.365 1.00 93.12 128 ALA A CA 1
ATOM 977 C C . ALA A 1 128 ? 0.313 0.538 -7.181 1.00 93.12 128 ALA A C 1
ATOM 979 O O . ALA A 1 128 ? 0.857 -0.156 -8.039 1.00 93.12 128 ALA A O 1
ATOM 980 N N . LEU A 1 129 ? 0.934 0.919 -6.056 1.00 92.81 129 LEU A N 1
ATOM 981 C CA . LEU A 1 129 ? 2.288 0.493 -5.687 1.00 92.81 129 LEU A CA 1
ATOM 982 C C . LEU A 1 129 ? 2.423 -1.028 -5.689 1.00 92.81 129 LEU A C 1
ATOM 984 O O . LEU A 1 129 ? 3.284 -1.556 -6.393 1.00 92.81 129 LEU A O 1
ATOM 988 N N . ASP A 1 130 ? 1.549 -1.709 -4.956 1.00 91.06 130 ASP A N 1
ATOM 989 C CA . ASP A 1 130 ? 1.551 -3.167 -4.839 1.00 91.06 130 ASP A CA 1
ATOM 990 C C . ASP A 1 130 ? 1.328 -3.854 -6.203 1.00 91.06 130 ASP A C 1
ATOM 992 O O . ASP A 1 130 ? 2.064 -4.766 -6.573 1.00 91.06 130 ASP A O 1
ATOM 996 N N . ALA A 1 131 ? 0.396 -3.339 -7.014 1.00 89.38 131 ALA A N 1
ATOM 997 C CA . ALA A 1 131 ? 0.004 -3.947 -8.288 1.00 89.38 131 ALA A CA 1
ATOM 998 C C . ALA A 1 131 ? 0.920 -3.635 -9.489 1.00 89.38 131 ALA A C 1
ATOM 1000 O O . ALA A 1 131 ? 0.870 -4.355 -10.491 1.00 89.38 131 ALA A O 1
ATOM 1001 N N . ARG A 1 132 ? 1.680 -2.529 -9.466 1.00 86.38 132 ARG A N 1
ATOM 1002 C CA . ARG A 1 132 ? 2.479 -2.061 -10.622 1.00 86.38 132 ARG A CA 1
ATOM 1003 C C . ARG A 1 132 ? 3.976 -2.085 -10.369 1.00 86.38 132 ARG A C 1
ATOM 1005 O O . ARG A 1 132 ? 4.729 -2.501 -11.250 1.00 86.38 132 ARG A O 1
ATOM 1012 N N . ALA A 1 133 ? 4.423 -1.676 -9.181 1.00 82.81 133 ALA A N 1
ATOM 1013 C CA . ALA A 1 133 ? 5.844 -1.726 -8.859 1.00 82.81 133 ALA A CA 1
ATOM 1014 C C . ALA A 1 133 ? 6.288 -3.174 -8.613 1.00 82.81 133 ALA A C 1
ATOM 1016 O O . ALA A 1 133 ? 7.330 -3.569 -9.129 1.00 82.81 133 ALA A O 1
ATOM 1017 N N . THR A 1 134 ? 5.482 -3.964 -7.882 1.00 77.81 134 THR A N 1
ATOM 1018 C CA . THR A 1 134 ? 5.674 -5.402 -7.555 1.00 77.81 134 THR A CA 1
ATOM 1019 C C . THR A 1 134 ? 7.103 -5.791 -7.135 1.00 77.81 134 THR A C 1
ATOM 1021 O O . THR A 1 134 ? 7.507 -6.945 -7.241 1.00 77.81 134 THR A O 1
ATOM 1024 N N . ALA A 1 135 ? 7.911 -4.821 -6.699 1.00 77.25 135 ALA A N 1
ATOM 1025 C CA . ALA A 1 135 ? 9.340 -5.013 -6.479 1.00 77.25 135 ALA A CA 1
ATOM 1026 C C . ALA A 1 135 ? 9.622 -5.659 -5.119 1.00 77.25 135 ALA A C 1
ATOM 1028 O O . ALA A 1 135 ? 10.652 -6.309 -4.947 1.00 77.25 135 ALA A O 1
ATOM 1029 N N . LYS A 1 136 ? 8.729 -5.433 -4.150 1.00 83.94 136 LYS A N 1
ATOM 1030 C CA . LYS A 1 136 ? 8.810 -5.903 -2.768 1.00 83.94 136 LYS A CA 1
ATOM 1031 C C . LYS A 1 136 ? 7.404 -6.085 -2.208 1.00 83.94 136 LYS A C 1
ATOM 1033 O O . LYS A 1 136 ? 6.469 -5.445 -2.685 1.00 83.94 136 LYS A O 1
ATOM 1038 N N . GLU A 1 137 ? 7.269 -6.908 -1.175 1.00 86.44 137 GLU A N 1
ATOM 1039 C CA . GLU A 1 137 ? 6.012 -6.986 -0.427 1.00 86.44 137 GLU A CA 1
ATOM 1040 C C . GLU A 1 137 ? 5.755 -5.689 0.348 1.00 86.44 137 GLU A C 1
ATOM 1042 O O . GLU A 1 137 ? 6.693 -5.013 0.781 1.00 86.44 137 GLU A O 1
ATOM 1047 N N . ILE A 1 138 ? 4.482 -5.355 0.581 1.00 87.69 138 ILE A N 1
ATOM 1048 C CA . ILE A 1 138 ? 4.103 -4.052 1.141 1.00 87.69 138 ILE A CA 1
ATOM 1049 C C . ILE A 1 138 ? 4.762 -3.741 2.496 1.00 87.69 138 ILE A C 1
ATOM 1051 O O . ILE A 1 138 ? 5.127 -2.599 2.773 1.00 87.69 138 ILE A O 1
ATOM 1055 N N . HIS A 1 139 ? 4.972 -4.757 3.333 1.00 87.81 139 HIS A N 1
ATOM 1056 C CA . HIS A 1 139 ? 5.596 -4.598 4.644 1.00 87.81 139 HIS A CA 1
ATOM 1057 C C . HIS A 1 139 ? 7.103 -4.284 4.546 1.00 87.81 139 HIS A C 1
ATOM 1059 O O . HIS A 1 139 ? 7.646 -3.630 5.429 1.00 87.81 139 HIS A O 1
ATOM 1065 N N . GLN A 1 140 ? 7.776 -4.669 3.457 1.00 91.44 140 GLN A N 1
ATOM 1066 C CA . GLN A 1 140 ? 9.223 -4.479 3.267 1.00 91.44 140 GLN A CA 1
ATOM 1067 C C . GLN A 1 140 ? 9.601 -3.040 2.892 1.00 91.44 140 GLN A C 1
ATOM 1069 O O . GLN A 1 140 ? 10.782 -2.692 2.861 1.00 91.44 140 GLN A O 1
ATOM 1074 N N . TYR A 1 141 ? 8.614 -2.203 2.573 1.00 88.88 141 TYR A N 1
ATOM 1075 C CA . TYR A 1 141 ? 8.812 -0.774 2.335 1.00 88.88 141 TYR A CA 1
ATOM 1076 C C . TYR A 1 141 ? 8.871 0.049 3.629 1.00 88.88 141 TYR A C 1
ATOM 1078 O O . TYR A 1 141 ? 9.176 1.238 3.571 1.00 88.88 141 TYR A O 1
ATOM 1086 N N . LEU A 1 142 ? 8.558 -0.555 4.779 1.00 88.38 142 LEU A N 1
ATOM 1087 C CA . LEU A 1 142 ? 8.537 0.110 6.078 1.00 88.38 142 LEU A CA 1
ATOM 1088 C C . LEU A 1 142 ? 9.655 -0.412 6.979 1.00 88.38 142 LEU A C 1
ATOM 1090 O O . LEU A 1 142 ? 9.900 -1.617 7.055 1.00 88.38 142 LEU A O 1
ATOM 1094 N N . ASP A 1 143 ? 10.253 0.490 7.752 1.00 86.38 143 ASP A N 1
ATOM 1095 C CA . ASP A 1 143 ? 11.172 0.111 8.820 1.00 86.38 143 ASP A CA 1
ATOM 1096 C C . ASP A 1 143 ? 10.410 -0.683 9.894 1.00 86.38 143 ASP A C 1
ATOM 1098 O O . ASP A 1 143 ? 9.425 -0.206 10.462 1.00 86.38 143 ASP A O 1
ATOM 1102 N N . ASN A 1 144 ? 10.857 -1.911 10.179 1.00 86.19 144 ASN A N 1
ATOM 1103 C CA . ASN A 1 144 ? 10.178 -2.859 11.077 1.00 86.19 144 ASN A CA 1
ATOM 1104 C C . ASN A 1 144 ? 8.739 -3.220 10.645 1.00 86.19 144 ASN A C 1
ATOM 1106 O O . ASN A 1 144 ? 7.862 -3.439 11.494 1.00 86.19 144 ASN A O 1
ATOM 1110 N N . GLY A 1 145 ? 8.482 -3.279 9.334 1.00 86.06 145 GLY A N 1
ATOM 1111 C CA . GLY A 1 145 ? 7.166 -3.605 8.787 1.00 86.06 145 GLY A CA 1
ATOM 1112 C C . GLY A 1 145 ? 6.607 -4.944 9.270 1.00 86.06 145 GLY A C 1
ATOM 1113 O O . GLY A 1 145 ? 5.452 -4.985 9.686 1.00 86.06 145 GLY A O 1
ATOM 1114 N N . ASP A 1 146 ? 7.421 -6.001 9.329 1.00 88.12 146 ASP A N 1
ATOM 1115 C CA . ASP A 1 146 ? 7.003 -7.319 9.836 1.00 88.12 146 ASP A CA 1
ATOM 1116 C C . ASP A 1 146 ? 6.370 -7.236 11.229 1.00 88.12 146 ASP A C 1
ATOM 1118 O O . ASP A 1 146 ? 5.236 -7.667 11.449 1.00 88.12 146 ASP A O 1
ATOM 1122 N N . THR A 1 147 ? 7.071 -6.595 12.166 1.00 89.94 147 THR A N 1
ATOM 1123 C CA . THR A 1 147 ? 6.614 -6.415 13.548 1.00 89.94 147 THR A CA 1
ATOM 1124 C C . THR A 1 147 ? 5.335 -5.582 13.610 1.00 89.94 147 THR A C 1
ATOM 1126 O O . THR A 1 147 ? 4.437 -5.865 14.408 1.00 89.94 147 THR A O 1
ATOM 1129 N N . CYS A 1 148 ? 5.219 -4.551 12.768 1.00 89.69 148 CYS A N 1
ATOM 1130 C CA . CYS A 1 148 ? 4.020 -3.715 12.712 1.00 89.69 148 CYS A CA 1
ATOM 1131 C C . CYS A 1 148 ? 2.806 -4.501 12.213 1.00 89.69 148 CYS A C 1
ATOM 1133 O O . CYS A 1 148 ? 1.765 -4.496 12.872 1.00 89.69 148 CYS A O 1
ATOM 1135 N N . PHE A 1 149 ? 2.948 -5.224 11.104 1.00 91.12 149 PHE A N 1
ATOM 1136 C CA . PHE A 1 149 ? 1.870 -6.021 10.521 1.00 91.12 149 PHE A CA 1
ATOM 1137 C C . PHE A 1 149 ? 1.469 -7.182 11.433 1.00 91.12 149 PHE A C 1
ATOM 1139 O O . PHE A 1 149 ? 0.277 -7.435 11.619 1.00 91.12 149 PHE A O 1
ATOM 1146 N N . GLN A 1 150 ? 2.431 -7.844 12.079 1.00 90.56 150 GLN A N 1
ATOM 1147 C CA . GLN A 1 150 ? 2.143 -8.898 13.049 1.00 90.56 150 GLN A CA 1
ATOM 1148 C C . GLN A 1 150 ? 1.360 -8.369 14.257 1.00 90.56 150 GLN A C 1
ATOM 1150 O O . GLN A 1 150 ? 0.381 -8.988 14.679 1.00 90.56 150 GLN A O 1
ATOM 1155 N N . ARG A 1 151 ? 1.736 -7.204 14.790 1.00 90.56 151 ARG A N 1
ATOM 1156 C CA . ARG A 1 151 ? 1.014 -6.548 15.890 1.00 90.56 151 ARG A CA 1
ATOM 1157 C C . ARG A 1 151 ? -0.404 -6.150 15.485 1.00 90.56 151 ARG A C 1
ATOM 1159 O O . ARG A 1 151 ? -1.352 -6.402 16.227 1.00 90.56 151 ARG A O 1
ATOM 1166 N N . TRP A 1 152 ? -0.570 -5.582 14.294 1.00 91.25 152 TRP A N 1
ATOM 1167 C CA . TRP A 1 152 ? -1.887 -5.253 13.752 1.00 91.25 152 TRP A CA 1
ATOM 1168 C C . TRP A 1 152 ? -2.767 -6.491 13.574 1.00 91.25 152 TRP A C 1
ATOM 1170 O O . TRP A 1 152 ? -3.955 -6.441 13.891 1.00 91.25 152 TRP A O 1
ATOM 1180 N N . ALA A 1 153 ? -2.185 -7.609 13.137 1.00 89.06 153 ALA A N 1
ATOM 1181 C CA . ALA A 1 153 ? -2.869 -8.894 13.029 1.00 89.06 153 ALA A CA 1
ATOM 1182 C C . ALA A 1 153 ? -3.318 -9.462 14.388 1.00 89.06 153 ALA A C 1
ATOM 1184 O O . ALA A 1 153 ? -4.287 -10.216 14.440 1.00 89.06 153 ALA A O 1
ATOM 1185 N N . GLN A 1 154 ? -2.638 -9.101 15.478 1.00 88.62 154 GLN A N 1
ATOM 1186 C CA . GLN A 1 154 ? -3.011 -9.458 16.853 1.00 88.62 154 GLN A CA 1
ATOM 1187 C C . GLN A 1 154 ? -4.029 -8.481 17.471 1.00 88.62 154 GLN A C 1
ATOM 1189 O O . GLN A 1 154 ? -4.448 -8.675 18.608 1.00 88.62 154 GLN A O 1
ATOM 1194 N N . GLY A 1 155 ? -4.433 -7.435 16.741 1.00 79.38 155 GLY A N 1
ATOM 1195 C CA . GLY A 1 155 ? -5.375 -6.419 17.215 1.00 79.38 155 GLY A CA 1
ATOM 1196 C C . GLY A 1 155 ? -4.736 -5.259 17.986 1.00 79.38 155 GLY A C 1
ATOM 1197 O O . GLY A 1 155 ? -5.461 -4.387 18.454 1.00 79.38 155 GLY A O 1
ATOM 1198 N N . GLY A 1 156 ? -3.405 -5.200 18.090 1.00 66.00 156 GLY A N 1
ATOM 1199 C CA . GLY A 1 156 ? -2.712 -4.128 18.808 1.00 66.00 156 GLY A CA 1
ATOM 1200 C C . GLY A 1 156 ? -2.742 -2.794 18.053 1.00 66.00 156 GLY A C 1
ATOM 1201 O O . GLY A 1 156 ? -2.076 -2.650 17.025 1.00 66.00 156 GLY A O 1
ATOM 1202 N N . ALA A 1 157 ? -3.482 -1.816 18.581 1.00 66.06 157 ALA A N 1
ATOM 1203 C CA . ALA A 1 157 ? -3.290 -0.385 18.314 1.00 66.06 157 ALA A CA 1
ATOM 1204 C C . ALA A 1 157 ? -2.333 0.211 19.369 1.00 66.06 157 ALA A C 1
ATOM 1206 O O . ALA A 1 157 ? -2.186 -0.373 20.444 1.00 66.06 157 ALA A O 1
ATOM 1207 N N . GLN A 1 158 ? -1.650 1.315 19.052 1.00 57.16 158 GLN A N 1
ATOM 1208 C CA . GLN A 1 158 ? -0.879 2.115 20.016 1.00 57.16 158 GLN A CA 1
ATOM 1209 C C . GLN A 1 158 ? -1.699 3.303 20.513 1.00 57.16 158 GLN A C 1
ATOM 1211 O O . GLN A 1 158 ? -2.482 3.858 19.705 1.00 57.16 158 GLN A O 1
#

Foldseek 3Di:
DDDDDDDDDDDDDDDDDDDDDDDDDDDDDDDDDDDPDPPDPPPCDDDPVRVVVVVVVVVLVVLLVVLCVQQLVLLVVLLVLCLAPDPQVLLSLLLLLCQQPCVLRPHDPVVLVVDDPSNNVSSVSNVSNCVRNVVDRSLVSDDVSVVSNVCSSVVHHD

pLDDT: mean 76.58, std 20.61, range [35.41, 95.75]